Protein AF-A0A535I309-F1 (afdb_monomer)

pLDDT: mean 91.08, std 7.46, range [51.69, 98.12]

Radius of gyration: 14.79 Å; Cα contacts (8 Å, |Δi|>4): 139; chains: 1; bounding box: 34×31×40 Å

Secondary structure (DSSP, 8-state):
---HHHHHHHHHHHHHHHHHHHHHHHHTT--EEETTEEE--SS--HHHHHHHHHHHHHHHHHHHH--HHHHHHHHHHHHHHHHHHHH-TT--THHHHTHHHHHHHHHHHHHHHHHHHHH--

Structure (mmCIF, N/CA/C/O backbone):
data_AF-A0A535I309-F1
#
_entry.id   AF-A0A535I309-F1
#
loop_
_atom_site.group_PDB
_atom_site.id
_atom_site.type_symbol
_atom_site.label_atom_id
_atom_site.label_alt_id
_atom_site.label_comp_id
_atom_site.label_asym_id
_atom_site.label_entity_id
_atom_site.label_seq_id
_atom_site.pdbx_PDB_ins_code
_atom_site.Cartn_x
_atom_site.Cartn_y
_atom_site.C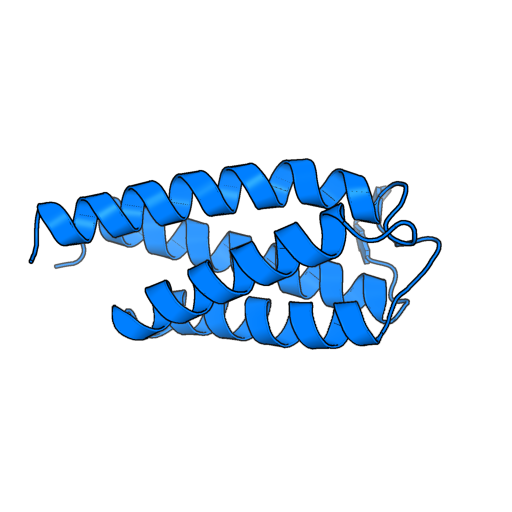artn_z
_atom_site.occupancy
_atom_site.B_iso_or_equiv
_atom_site.auth_seq_id
_atom_site.auth_comp_id
_atom_site.auth_asym_id
_atom_site.auth_atom_id
_atom_site.pdbx_PDB_model_num
ATOM 1 N N . MET A 1 1 ? -17.286 -8.977 20.106 1.00 51.69 1 MET A N 1
ATOM 2 C CA . MET A 1 1 ? -17.833 -9.400 18.794 1.00 51.69 1 MET A CA 1
ATOM 3 C C . MET A 1 1 ? -17.428 -8.389 17.725 1.00 51.69 1 MET A C 1
ATOM 5 O O . MET A 1 1 ? -17.726 -7.212 17.883 1.00 51.69 1 MET A O 1
ATOM 9 N N . SER A 1 2 ? -16.725 -8.831 16.676 1.00 61.19 2 SER A N 1
ATOM 10 C CA . SER A 1 2 ? -16.351 -7.996 15.519 1.00 61.19 2 SER A CA 1
ATOM 11 C C . SER A 1 2 ? -17.601 -7.650 14.700 1.00 61.19 2 SER A C 1
ATOM 13 O O . SER A 1 2 ? -18.397 -8.539 14.379 1.00 61.19 2 SER A O 1
ATOM 15 N N . THR A 1 3 ? -17.818 -6.368 14.397 1.00 77.31 3 THR A N 1
ATOM 16 C CA . THR A 1 3 ? -18.961 -5.951 13.568 1.00 77.31 3 THR A CA 1
ATOM 17 C C . THR A 1 3 ? -18.731 -6.284 12.099 1.00 77.31 3 THR A C 1
ATOM 19 O O . THR A 1 3 ? -17.603 -6.521 11.674 1.00 77.31 3 THR A O 1
ATOM 22 N N . SER A 1 4 ? -19.796 -6.251 11.292 1.00 81.19 4 SER A N 1
ATOM 23 C CA . SER A 1 4 ? -19.672 -6.344 9.830 1.00 81.19 4 SER A CA 1
ATOM 24 C C . SER A 1 4 ? -18.660 -5.320 9.289 1.00 81.19 4 SER A C 1
ATOM 26 O O . SER A 1 4 ? -17.771 -5.677 8.523 1.00 81.19 4 SER A O 1
ATOM 28 N N . SER A 1 5 ? -18.703 -4.077 9.787 1.00 81.56 5 SER A N 1
ATOM 29 C CA . SER A 1 5 ? -17.762 -3.014 9.406 1.00 81.56 5 SER A CA 1
ATOM 30 C C . SER A 1 5 ? -16.310 -3.315 9.787 1.00 81.56 5 SER A C 1
ATOM 32 O O . SER A 1 5 ? -15.411 -2.964 9.028 1.00 81.56 5 SER A O 1
ATOM 34 N N . ASP A 1 6 ? -16.066 -3.944 10.943 1.00 86.00 6 ASP A N 1
ATOM 35 C CA . ASP A 1 6 ? -14.709 -4.307 11.374 1.00 86.00 6 ASP A CA 1
ATOM 36 C C . ASP A 1 6 ? -14.135 -5.413 10.465 1.00 86.00 6 ASP A C 1
ATOM 38 O O . ASP A 1 6 ? -12.972 -5.349 10.071 1.00 86.00 6 ASP A O 1
ATOM 42 N N . ARG A 1 7 ? -14.963 -6.391 10.061 1.00 90.19 7 ARG A N 1
ATOM 43 C CA . ARG A 1 7 ? -14.566 -7.436 9.100 1.00 90.19 7 ARG A CA 1
ATOM 44 C C . ARG A 1 7 ? -14.265 -6.870 7.716 1.00 90.19 7 ARG A C 1
ATOM 46 O O . ARG A 1 7 ? -13.268 -7.264 7.117 1.00 90.19 7 ARG A O 1
ATOM 53 N N . TRP A 1 8 ? -15.094 -5.946 7.229 1.00 91.56 8 TRP A N 1
ATOM 54 C CA . TRP A 1 8 ? -14.875 -5.288 5.940 1.00 91.56 8 TRP A CA 1
ATOM 55 C C . TRP A 1 8 ? -13.607 -4.440 5.934 1.00 91.56 8 TRP A C 1
ATOM 57 O O . TRP A 1 8 ? -12.828 -4.552 4.994 1.00 91.56 8 TRP A O 1
ATOM 67 N N . LEU A 1 9 ? -13.356 -3.660 6.993 1.00 92.88 9 LEU A N 1
ATOM 68 C CA . LEU A 1 9 ? -12.110 -2.901 7.122 1.00 92.88 9 LEU A CA 1
ATOM 69 C C . LEU A 1 9 ? -10.909 -3.848 7.106 1.00 92.88 9 LEU A C 1
ATOM 71 O O . LEU A 1 9 ? -9.966 -3.626 6.360 1.00 92.88 9 LEU A O 1
ATOM 75 N N . ARG A 1 10 ? -10.972 -4.942 7.869 1.00 93.88 10 ARG A N 1
ATOM 76 C CA . ARG A 1 10 ? -9.900 -5.938 7.923 1.00 93.88 10 ARG A CA 1
ATOM 77 C C . ARG A 1 10 ? -9.615 -6.564 6.558 1.00 93.88 10 ARG A C 1
ATOM 79 O O . ARG A 1 10 ? -8.456 -6.658 6.168 1.00 93.88 10 ARG A O 1
ATOM 86 N N . ALA A 1 11 ? -10.659 -6.978 5.840 1.00 94.81 11 ALA A N 1
ATOM 87 C CA . ALA A 1 11 ? -10.530 -7.543 4.501 1.00 94.81 11 ALA A CA 1
ATOM 88 C C . ALA A 1 11 ? -9.945 -6.519 3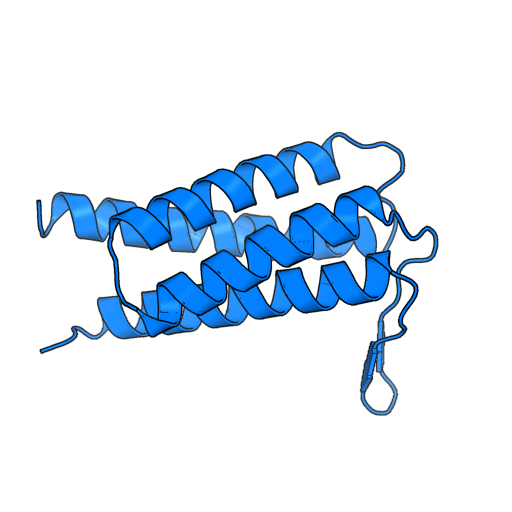.518 1.00 94.81 11 ALA A C 1
ATOM 90 O O . ALA A 1 11 ? -8.966 -6.820 2.844 1.00 94.81 11 ALA A O 1
ATOM 91 N N . LEU A 1 12 ? -10.477 -5.292 3.509 1.00 95.69 12 LEU A N 1
ATOM 92 C CA . LEU A 1 12 ? -9.980 -4.196 2.679 1.00 95.69 12 LEU A CA 1
ATOM 93 C C . LEU A 1 12 ? -8.499 -3.915 2.952 1.00 95.69 12 LEU A C 1
ATOM 95 O O . LEU A 1 12 ? -7.710 -3.841 2.018 1.00 95.69 12 LEU A O 1
ATOM 99 N N . THR A 1 13 ? -8.107 -3.783 4.221 1.00 96.31 13 THR A N 1
ATOM 100 C CA . THR A 1 13 ? -6.719 -3.518 4.618 1.00 96.31 13 THR A CA 1
ATOM 101 C C . THR A 1 13 ? -5.793 -4.677 4.246 1.00 96.31 13 THR A C 1
ATOM 103 O O . THR A 1 13 ? -4.685 -4.428 3.778 1.00 96.31 13 THR A O 1
ATOM 106 N N . ALA A 1 14 ? -6.238 -5.930 4.382 1.00 96.56 14 ALA A N 1
ATOM 107 C CA . ALA A 1 14 ? -5.462 -7.090 3.949 1.00 96.56 14 ALA A CA 1
ATOM 108 C C . ALA A 1 14 ? -5.255 -7.098 2.427 1.00 96.56 14 ALA A C 1
ATOM 110 O O . ALA A 1 14 ? -4.119 -7.200 1.969 1.00 96.56 14 ALA A O 1
ATOM 111 N N . THR A 1 15 ? -6.326 -6.927 1.643 1.00 96.19 15 THR A N 1
ATOM 112 C CA . THR A 1 15 ? -6.248 -6.825 0.178 1.00 96.19 15 THR A CA 1
ATOM 113 C C . THR A 1 15 ? -5.335 -5.679 -0.239 1.00 96.19 15 THR A C 1
ATOM 115 O O . THR A 1 15 ? -4.462 -5.858 -1.080 1.00 96.19 15 THR A O 1
ATOM 118 N N . TYR A 1 16 ? -5.481 -4.520 0.395 1.00 96.50 16 TYR A N 1
ATOM 119 C CA . TYR A 1 16 ? -4.662 -3.346 0.125 1.00 96.50 16 TYR A CA 1
ATOM 120 C C . TYR A 1 16 ? -3.176 -3.591 0.423 1.00 96.50 16 TYR A C 1
ATOM 122 O O . TYR A 1 16 ? -2.318 -3.236 -0.383 1.00 96.50 16 TYR A O 1
ATOM 130 N N . GLY A 1 17 ? -2.870 -4.280 1.526 1.00 97.44 17 GLY A N 1
ATOM 131 C CA . GLY A 1 17 ? -1.513 -4.716 1.844 1.00 97.44 17 GLY A CA 1
ATOM 132 C C . GLY A 1 17 ? -0.934 -5.664 0.794 1.00 97.44 17 GLY A C 1
ATOM 133 O O . GLY A 1 17 ? 0.203 -5.480 0.372 1.00 97.44 17 GLY A O 1
ATOM 134 N N . VAL A 1 18 ? -1.725 -6.624 0.308 1.00 96.88 18 VAL A N 1
ATOM 135 C CA . VAL A 1 18 ? -1.303 -7.543 -0.764 1.00 96.88 18 VAL A CA 1
ATOM 136 C C . VAL A 1 18 ? -0.993 -6.794 -2.061 1.00 96.88 18 VAL A C 1
ATOM 138 O O . VAL A 1 18 ? 0.000 -7.118 -2.705 1.00 96.88 18 VAL A O 1
ATOM 141 N N . VAL A 1 19 ? -1.771 -5.769 -2.427 1.00 96.19 19 VAL A N 1
ATOM 142 C CA . VAL A 1 19 ? -1.477 -4.942 -3.615 1.00 96.19 19 VAL A CA 1
ATOM 143 C C . VAL A 1 19 ? -0.128 -4.229 -3.467 1.00 96.19 19 VAL A C 1
ATOM 145 O O . VAL A 1 19 ? 0.673 -4.255 -4.398 1.00 96.19 19 VAL A O 1
ATOM 148 N N . PHE A 1 20 ? 0.172 -3.663 -2.293 1.00 97.56 20 PHE A N 1
ATOM 149 C CA . PHE A 1 20 ? 1.486 -3.064 -2.017 1.00 97.56 20 PHE A CA 1
ATOM 150 C C . PHE A 1 20 ? 2.630 -4.079 -2.093 1.00 97.56 20 PHE A C 1
ATOM 152 O O . PHE A 1 20 ? 3.675 -3.783 -2.666 1.00 97.56 20 PHE A O 1
ATOM 159 N N . LEU A 1 21 ? 2.440 -5.289 -1.563 1.00 97.81 21 LEU A N 1
ATOM 160 C CA . LEU A 1 21 ? 3.447 -6.349 -1.656 1.00 97.81 21 LEU A CA 1
ATOM 161 C C . LEU A 1 21 ? 3.661 -6.801 -3.106 1.00 97.81 21 LEU A C 1
ATOM 163 O O . LEU A 1 21 ? 4.799 -6.963 -3.533 1.00 97.81 21 LEU A O 1
ATOM 167 N N . ALA A 1 22 ? 2.591 -6.950 -3.886 1.00 96.06 22 ALA A N 1
ATOM 168 C CA . ALA A 1 22 ? 2.682 -7.279 -5.306 1.00 96.06 22 ALA A CA 1
ATOM 169 C C . ALA A 1 22 ? 3.394 -6.174 -6.108 1.00 96.06 22 ALA A C 1
ATOM 171 O O . ALA A 1 22 ? 4.208 -6.473 -6.980 1.00 96.06 22 ALA A O 1
ATOM 172 N N . SER A 1 23 ? 3.124 -4.903 -5.798 1.00 95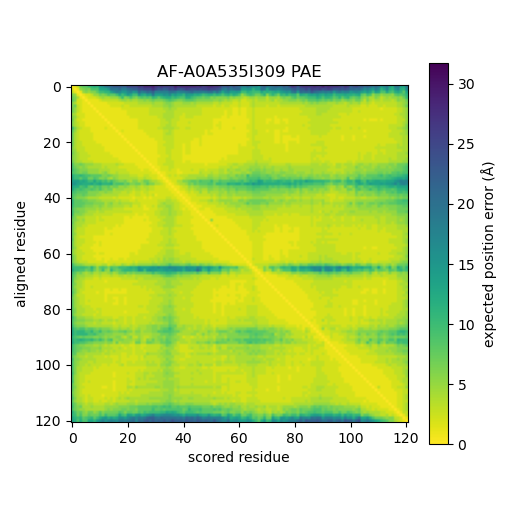.31 23 SER A N 1
ATOM 173 C CA . SER A 1 23 ? 3.844 -3.753 -6.362 1.00 95.31 23 SER A CA 1
ATOM 174 C C . SER A 1 23 ? 5.330 -3.787 -5.997 1.00 95.31 23 SER A C 1
ATOM 176 O O . SER A 1 23 ? 6.193 -3.641 -6.860 1.00 95.31 23 SER A O 1
ATOM 178 N N . SER A 1 24 ? 5.635 -4.095 -4.734 1.00 97.38 24 SER A N 1
ATOM 179 C CA . SER A 1 24 ? 7.003 -4.192 -4.231 1.00 97.38 24 SER A CA 1
ATOM 180 C C . SER A 1 24 ? 7.819 -5.246 -4.979 1.00 97.38 24 SER A C 1
ATOM 182 O O . SER A 1 24 ? 8.932 -4.962 -5.420 1.00 97.38 24 SER A O 1
ATOM 184 N N . LEU A 1 25 ? 7.247 -6.436 -5.201 1.00 97.25 25 LEU A N 1
ATOM 185 C CA . LEU A 1 25 ? 7.892 -7.488 -5.989 1.00 97.25 25 LEU A CA 1
ATOM 186 C C . LEU A 1 25 ? 8.201 -7.014 -7.418 1.00 97.25 25 LEU A C 1
ATOM 188 O O . LEU A 1 25 ? 9.308 -7.235 -7.907 1.00 97.25 25 LEU A O 1
ATOM 192 N N . GLN A 1 26 ? 7.271 -6.303 -8.060 1.00 95.88 26 GLN A N 1
ATOM 193 C CA . GLN A 1 26 ? 7.489 -5.734 -9.395 1.00 95.88 26 GLN A CA 1
ATOM 194 C C . GLN A 1 26 ? 8.576 -4.650 -9.398 1.00 95.88 26 GLN A C 1
ATOM 196 O O . GLN A 1 26 ? 9.402 -4.610 -10.308 1.00 95.88 26 GLN A O 1
ATOM 201 N N . ASN A 1 27 ? 8.657 -3.826 -8.349 1.00 95.62 27 ASN A N 1
ATOM 202 C CA . ASN A 1 27 ? 9.739 -2.855 -8.151 1.00 95.62 27 ASN A CA 1
ATOM 203 C C . ASN A 1 27 ? 11.109 -3.498 -7.862 1.00 95.62 27 ASN A C 1
ATOM 205 O O . ASN A 1 27 ? 12.139 -2.854 -8.068 1.00 95.62 27 ASN A O 1
ATOM 209 N N . PHE A 1 28 ? 11.138 -4.763 -7.436 1.00 96.19 28 PHE A N 1
ATOM 210 C CA . PHE A 1 28 ? 12.349 -5.590 -7.379 1.00 96.19 28 PHE A CA 1
ATOM 211 C C . PHE A 1 28 ? 12.629 -6.355 -8.684 1.00 96.19 28 PHE A C 1
ATOM 213 O O . PHE A 1 28 ? 13.576 -7.136 -8.744 1.00 96.19 28 PHE A O 1
ATOM 220 N N . GLY A 1 29 ? 11.844 -6.116 -9.738 1.00 93.25 29 GLY A N 1
ATOM 221 C CA . GLY A 1 29 ? 12.034 -6.708 -11.062 1.00 93.25 29 GLY A CA 1
ATOM 222 C C . GLY A 1 29 ? 11.358 -8.066 -11.256 1.00 93.25 29 GLY A C 1
ATOM 223 O O . GLY A 1 29 ? 11.575 -8.702 -12.287 1.00 93.25 29 GLY A O 1
ATOM 224 N N . LEU A 1 30 ? 10.538 -8.529 -10.305 1.00 94.75 30 LEU A N 1
ATOM 225 C CA . LEU A 1 30 ? 9.768 -9.755 -10.496 1.00 94.75 30 LEU A CA 1
ATOM 226 C C . LEU A 1 30 ? 8.590 -9.504 -11.440 1.00 94.75 30 LEU A C 1
ATOM 228 O O . LEU A 1 30 ? 7.921 -8.473 -11.385 1.00 94.75 30 LEU A O 1
ATOM 232 N N . ARG A 1 31 ? 8.300 -10.504 -12.268 1.00 93.25 31 ARG A N 1
ATOM 233 C CA . ARG A 1 31 ? 7.095 -10.553 -13.095 1.00 93.25 31 ARG A CA 1
ATOM 234 C C . ARG A 1 31 ? 6.044 -11.405 -12.405 1.00 93.25 31 ARG A C 1
ATOM 236 O O . ARG A 1 31 ? 6.346 -12.508 -11.950 1.00 93.25 31 ARG A O 1
ATOM 243 N N . LEU A 1 32 ? 4.826 -10.886 -12.308 1.00 90.94 32 LEU A N 1
ATOM 244 C CA . LEU A 1 32 ? 3.694 -11.594 -11.723 1.00 90.94 32 LEU A CA 1
ATOM 245 C C . LEU A 1 32 ? 2.787 -12.078 -12.851 1.00 90.94 32 LEU A C 1
ATOM 247 O O . LEU A 1 32 ? 1.973 -11.317 -13.372 1.00 90.94 32 LEU A O 1
ATOM 251 N N . SER A 1 33 ? 2.938 -13.347 -13.220 1.00 91.31 33 SER A N 1
ATOM 252 C CA . SER A 1 33 ? 2.179 -13.951 -14.313 1.00 91.31 33 SER A CA 1
ATOM 253 C C . SER A 1 33 ? 1.084 -14.876 -13.773 1.00 91.31 33 SER A C 1
ATOM 255 O O . SER A 1 33 ? 1.345 -15.781 -12.979 1.00 91.31 33 SER A O 1
ATOM 257 N N . PHE A 1 34 ? -0.151 -14.667 -14.223 1.00 88.31 34 PHE A N 1
ATOM 258 C CA . PHE A 1 34 ? -1.328 -15.455 -13.861 1.00 88.31 34 PHE A CA 1
ATOM 259 C C . PHE A 1 34 ? -2.017 -15.960 -15.133 1.00 88.31 34 PHE A C 1
ATOM 261 O O . PHE A 1 34 ? -2.857 -15.280 -15.726 1.00 88.31 34 PHE A O 1
ATOM 268 N N . GLY A 1 35 ? -1.648 -17.166 -15.572 1.00 87.94 35 GLY A N 1
ATOM 269 C CA . GLY A 1 35 ? -2.112 -17.710 -16.849 1.00 87.94 35 GLY A CA 1
ATOM 270 C C . GLY A 1 35 ? -1.636 -16.840 -18.013 1.00 87.94 35 GLY A C 1
ATOM 271 O O . GLY A 1 35 ? -0.438 -16.747 -18.254 1.00 87.94 35 GLY A O 1
ATOM 272 N N . ALA A 1 36 ? -2.573 -16.201 -18.716 1.00 87.44 36 ALA A N 1
ATOM 273 C CA . ALA A 1 36 ? -2.274 -15.289 -19.824 1.00 87.44 36 ALA A CA 1
ATOM 274 C C . ALA A 1 36 ? -2.029 -13.830 -19.389 1.00 87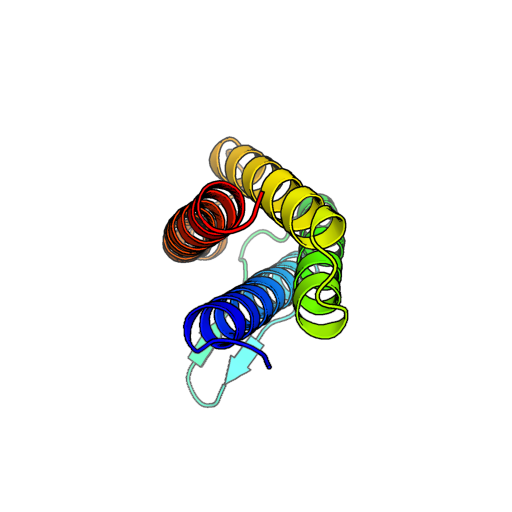.44 36 ALA A C 1
ATOM 276 O O . ALA A 1 36 ? -1.655 -13.006 -20.219 1.00 87.44 36 ALA A O 1
ATOM 277 N N . LEU A 1 37 ? -2.272 -13.489 -18.119 1.00 86.81 37 LEU A N 1
ATOM 278 C CA . LEU A 1 37 ? -2.037 -12.144 -17.597 1.00 86.81 37 LEU A CA 1
ATOM 279 C C . LEU A 1 37 ? -0.587 -12.018 -17.137 1.00 86.81 37 LEU A C 1
ATOM 281 O O . LEU A 1 37 ? -0.132 -12.851 -16.356 1.00 86.81 37 LEU A O 1
ATOM 285 N N . ASP A 1 38 ? 0.109 -10.970 -17.572 1.00 88.44 38 ASP A N 1
ATOM 286 C CA . ASP A 1 38 ? 1.487 -10.688 -17.163 1.00 88.44 38 ASP A CA 1
ATOM 287 C C . ASP A 1 38 ? 1.593 -9.257 -16.631 1.00 88.44 38 ASP A C 1
ATOM 289 O O . ASP A 1 38 ? 1.331 -8.294 -17.353 1.00 88.44 38 ASP A O 1
ATOM 293 N N . PHE A 1 39 ? 1.943 -9.119 -15.351 1.00 88.44 39 PHE A N 1
ATOM 294 C CA . PHE A 1 39 ? 2.066 -7.831 -14.673 1.00 88.44 39 PHE A CA 1
ATOM 295 C C . PHE A 1 39 ? 3.520 -7.584 -14.285 1.00 88.44 39 PHE A C 1
ATOM 297 O O . PHE A 1 39 ? 4.122 -8.358 -13.533 1.00 88.44 39 PHE A O 1
ATOM 304 N N . TYR A 1 40 ? 4.089 -6.496 -14.799 1.00 91.56 40 TYR A N 1
ATOM 305 C CA . TYR A 1 40 ? 5.445 -6.081 -14.473 1.00 91.56 40 TYR A CA 1
ATOM 306 C C . TYR A 1 40 ? 5.629 -4.576 -14.649 1.00 91.56 40 TYR A C 1
ATOM 308 O O . TYR A 1 40 ? 4.931 -3.922 -15.428 1.00 91.56 40 TYR A O 1
ATOM 316 N N . PHE A 1 41 ? 6.623 -4.027 -13.953 1.00 92.44 41 PHE A N 1
ATOM 317 C CA . PHE A 1 41 ? 7.055 -2.649 -14.154 1.00 92.44 41 PHE A CA 1
ATOM 318 C C . PHE A 1 41 ? 8.219 -2.619 -15.137 1.00 92.44 41 PHE A C 1
ATOM 320 O O . PHE A 1 41 ? 9.213 -3.318 -14.958 1.00 92.44 41 PHE A O 1
ATOM 327 N N . ALA A 1 42 ? 8.080 -1.817 -16.193 1.00 88.69 42 ALA A N 1
ATOM 328 C CA . ALA A 1 42 ? 9.131 -1.641 -17.194 1.00 88.69 42 ALA A CA 1
ATOM 329 C C . ALA A 1 42 ? 10.385 -0.978 -16.601 1.00 88.69 42 ALA A C 1
ATOM 331 O O . ALA A 1 42 ? 11.493 -1.287 -17.021 1.00 88.69 42 ALA A O 1
ATOM 332 N N . GLU A 1 43 ? 10.198 -0.117 -15.597 1.00 89.50 43 GLU A N 1
ATOM 333 C CA . GLU A 1 43 ? 11.258 0.616 -14.903 1.00 89.50 43 GLU A CA 1
ATOM 334 C C . GLU A 1 43 ? 11.193 0.333 -13.391 1.00 89.50 43 GLU A C 1
ATOM 336 O O . GLU A 1 43 ? 10.577 1.100 -12.646 1.00 89.50 43 GLU A O 1
ATOM 341 N N . PRO A 1 44 ? 11.777 -0.780 -12.907 1.00 90.31 44 PRO A N 1
ATOM 342 C CA . PRO A 1 44 ? 11.772 -1.115 -11.486 1.00 90.31 44 PRO A CA 1
ATOM 343 C C . PRO A 1 44 ? 12.559 -0.100 -10.645 1.00 90.31 44 PRO A C 1
ATOM 345 O O . PRO A 1 44 ? 13.671 0.309 -10.995 1.00 90.31 44 PRO A O 1
ATOM 348 N N . ILE A 1 45 ? 12.009 0.289 -9.491 1.00 93.06 45 ILE A N 1
ATOM 349 C CA . ILE A 1 45 ? 12.648 1.224 -8.558 1.00 93.06 45 ILE A CA 1
ATOM 350 C C . ILE A 1 45 ? 12.782 0.544 -7.195 1.00 93.06 45 ILE A C 1
ATOM 352 O O . ILE A 1 45 ? 11.859 0.567 -6.383 1.00 93.06 45 ILE A O 1
ATOM 356 N N . TRP A 1 46 ? 13.953 -0.028 -6.901 1.00 92.44 46 TRP A N 1
ATOM 357 C CA . TRP A 1 46 ? 14.150 -0.820 -5.679 1.00 92.44 46 TRP A CA 1
ATOM 358 C C . TRP A 1 46 ? 13.870 -0.032 -4.387 1.00 92.44 46 TRP A C 1
ATOM 360 O O . TRP A 1 46 ? 13.370 -0.605 -3.420 1.00 92.44 46 TRP A O 1
ATOM 370 N N . GLN A 1 47 ? 14.135 1.283 -4.361 1.00 93.62 47 GLN A N 1
ATOM 371 C CA . GLN A 1 47 ? 13.816 2.134 -3.208 1.00 93.62 47 GLN A CA 1
ATOM 372 C C . GLN A 1 47 ? 12.304 2.227 -2.973 1.00 93.62 47 GLN A C 1
ATOM 374 O O . GLN A 1 47 ? 11.856 2.170 -1.827 1.00 93.62 47 GLN A O 1
ATOM 379 N N . ALA A 1 48 ? 11.520 2.339 -4.052 1.00 92.12 48 ALA A N 1
ATOM 380 C CA . ALA A 1 48 ? 10.064 2.292 -3.975 1.00 92.12 48 ALA A CA 1
ATOM 381 C C . ALA A 1 48 ? 9.614 0.898 -3.527 1.00 92.12 48 ALA A C 1
ATOM 383 O O . ALA A 1 48 ? 8.820 0.791 -2.600 1.00 92.12 48 ALA A O 1
ATOM 384 N N . GLY A 1 49 ? 10.219 -0.161 -4.077 1.00 94.88 49 GLY A N 1
ATOM 385 C CA . GLY A 1 49 ? 9.948 -1.542 -3.678 1.00 94.88 49 GLY A CA 1
ATOM 386 C C . GLY A 1 49 ? 10.149 -1.792 -2.183 1.00 94.88 49 GLY A C 1
ATOM 387 O O . GLY A 1 49 ? 9.289 -2.394 -1.543 1.00 94.88 49 GLY A O 1
ATOM 388 N N . ALA A 1 50 ? 11.225 -1.274 -1.587 1.00 96.69 50 ALA A N 1
ATOM 389 C CA . ALA A 1 50 ? 11.464 -1.388 -0.148 1.00 96.69 50 ALA A CA 1
ATOM 390 C C . ALA A 1 50 ? 10.406 -0.639 0.682 1.00 96.69 50 ALA A C 1
ATOM 392 O O . ALA A 1 50 ? 9.887 -1.184 1.659 1.00 96.69 50 ALA A O 1
ATOM 393 N N . GLY A 1 51 ? 10.046 0.586 0.285 1.00 96.44 51 GLY A N 1
ATOM 394 C CA . GLY A 1 51 ? 8.991 1.352 0.953 1.00 96.44 51 GLY A CA 1
ATOM 395 C C . GLY A 1 51 ? 7.625 0.667 0.861 1.00 96.44 51 GLY A C 1
ATOM 396 O O . GLY A 1 51 ? 6.928 0.515 1.865 1.00 96.44 51 GLY A O 1
ATOM 397 N N . GLU A 1 52 ? 7.273 0.183 -0.327 1.00 97.44 52 GLU A N 1
ATOM 398 C CA . GLU A 1 52 ? 6.039 -0.555 -0.590 1.00 97.44 52 GLU A CA 1
ATOM 399 C C . GLU A 1 52 ? 5.975 -1.869 0.196 1.00 97.44 52 GLU A C 1
ATOM 401 O O . GLU A 1 52 ? 4.918 -2.197 0.733 1.00 97.44 52 GLU A O 1
ATOM 406 N N . ALA A 1 53 ? 7.099 -2.581 0.353 1.00 98.00 53 ALA A N 1
ATOM 407 C CA . ALA A 1 53 ? 7.175 -3.778 1.192 1.00 98.00 53 ALA A CA 1
ATOM 408 C C . ALA A 1 53 ? 6.820 -3.460 2.648 1.00 98.00 53 ALA A C 1
ATOM 410 O O . ALA A 1 53 ? 5.986 -4.139 3.249 1.00 98.00 53 ALA A O 1
ATOM 411 N N . VAL A 1 54 ? 7.424 -2.408 3.212 1.00 98.12 54 VAL A N 1
ATOM 412 C CA . VAL A 1 54 ? 7.162 -1.980 4.594 1.00 98.12 54 VAL A CA 1
ATOM 413 C C . VAL A 1 54 ? 5.690 -1.614 4.772 1.00 98.12 54 VAL A C 1
ATOM 415 O O . VAL A 1 54 ? 5.051 -2.086 5.713 1.00 98.12 54 VAL A O 1
ATOM 418 N N . ILE A 1 55 ? 5.127 -0.826 3.852 1.00 98.06 55 ILE A N 1
ATOM 419 C CA . ILE A 1 55 ? 3.708 -0.445 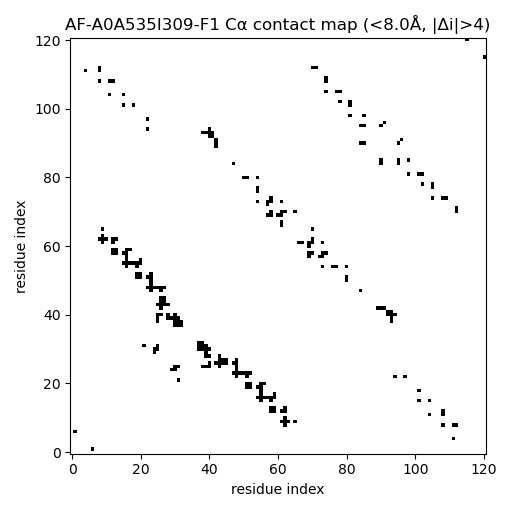3.877 1.00 98.06 55 ILE A CA 1
ATOM 420 C C . ILE A 1 55 ? 2.814 -1.690 3.793 1.00 98.06 55 ILE A C 1
ATOM 422 O O . ILE A 1 55 ? 1.912 -1.857 4.616 1.00 98.06 55 ILE A O 1
ATOM 426 N N . GLY A 1 56 ? 3.086 -2.586 2.843 1.00 97.94 56 GLY A N 1
ATOM 427 C CA . GLY A 1 56 ? 2.326 -3.816 2.634 1.00 97.94 56 GLY A CA 1
ATOM 428 C C . GLY A 1 56 ? 2.327 -4.725 3.862 1.00 97.94 56 GLY A C 1
ATOM 429 O O . GLY A 1 56 ? 1.265 -5.156 4.313 1.00 97.94 56 GLY A O 1
ATOM 430 N N . VAL A 1 57 ? 3.497 -4.948 4.470 1.00 98.12 57 VAL A N 1
ATOM 431 C CA . VAL A 1 57 ? 3.632 -5.729 5.711 1.00 98.12 57 VAL A CA 1
ATOM 432 C C . VAL A 1 57 ? 2.855 -5.083 6.855 1.00 98.12 57 VAL A C 1
ATOM 434 O O . VAL A 1 57 ? 2.142 -5.783 7.574 1.00 98.12 57 VAL A O 1
ATOM 437 N N . LEU A 1 58 ? 2.948 -3.762 7.026 1.00 97.69 58 LEU A N 1
ATOM 438 C CA . LEU A 1 58 ? 2.223 -3.059 8.086 1.00 97.69 58 LEU A CA 1
ATOM 439 C C . LEU A 1 58 ? 0.705 -3.141 7.901 1.00 97.69 58 LEU A C 1
ATOM 441 O O . LEU A 1 58 ? -0.005 -3.334 8.886 1.00 97.69 58 LEU A O 1
ATOM 445 N N . LEU A 1 59 ? 0.203 -3.046 6.667 1.00 97.62 59 LEU A N 1
ATOM 446 C CA . LEU A 1 59 ? -1.221 -3.208 6.358 1.00 97.62 59 LEU A CA 1
ATOM 447 C C . LEU A 1 59 ? -1.702 -4.632 6.672 1.00 97.62 59 LEU A C 1
ATOM 449 O O . LEU A 1 59 ? -2.702 -4.805 7.372 1.00 97.62 59 LEU A O 1
ATOM 453 N N . VAL A 1 60 ? -0.964 -5.660 6.243 1.00 97.56 60 VAL A N 1
ATOM 454 C CA . VAL A 1 60 ? -1.295 -7.059 6.568 1.00 97.56 60 VAL A CA 1
ATOM 455 C C . VAL A 1 60 ? -1.240 -7.292 8.082 1.00 97.56 60 VAL A C 1
ATOM 457 O O . VAL A 1 60 ? -2.160 -7.874 8.657 1.00 97.56 60 VAL A O 1
ATOM 460 N N . ALA A 1 61 ? -0.217 -6.780 8.765 1.00 96.56 61 ALA A N 1
ATOM 461 C CA . ALA A 1 61 ? -0.103 -6.881 10.215 1.00 96.56 61 ALA A CA 1
ATOM 462 C C . ALA A 1 61 ? -1.246 -6.151 10.943 1.00 96.56 61 ALA A C 1
ATOM 464 O O . ALA A 1 61 ? -1.770 -6.675 11.928 1.00 96.56 61 ALA A O 1
ATOM 465 N N . ALA A 1 62 ? -1.669 -4.977 10.457 1.00 95.06 62 ALA A N 1
ATOM 466 C CA . ALA A 1 62 ? -2.825 -4.243 10.978 1.00 95.06 62 ALA A CA 1
ATOM 467 C C . ALA A 1 62 ? -4.114 -5.059 10.839 1.00 95.06 62 ALA A C 1
ATOM 469 O O . ALA A 1 62 ? -4.893 -5.151 11.793 1.00 95.06 62 ALA A O 1
ATOM 470 N N . ALA A 1 63 ? -4.301 -5.703 9.684 1.00 94.56 63 ALA A N 1
ATOM 471 C CA . ALA A 1 63 ? -5.433 -6.582 9.442 1.00 94.56 63 ALA A CA 1
ATOM 472 C C . ALA A 1 63 ? -5.444 -7.774 10.418 1.00 94.56 63 ALA A C 1
ATOM 474 O O . ALA A 1 63 ? -6.484 -8.089 10.987 1.00 94.56 63 ALA A O 1
ATOM 475 N N . LEU A 1 64 ? -4.295 -8.400 10.681 1.00 93.56 64 LEU A N 1
ATOM 476 C CA . LEU A 1 64 ? -4.216 -9.579 11.552 1.00 93.56 64 LEU A CA 1
ATOM 477 C C . LEU A 1 64 ? -4.307 -9.258 13.052 1.00 93.56 64 LEU A C 1
ATOM 479 O O . LEU A 1 64 ? -4.913 -10.018 13.803 1.00 93.56 64 LEU A O 1
ATOM 483 N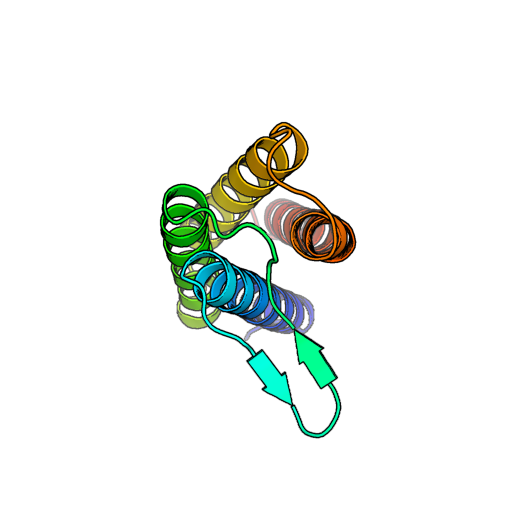 N . ARG A 1 65 ? -3.693 -8.159 13.508 1.00 88.06 65 ARG A N 1
ATOM 484 C CA . ARG A 1 65 ? -3.564 -7.833 14.944 1.00 88.06 65 ARG A CA 1
ATOM 485 C C . ARG A 1 65 ? -4.670 -6.928 15.487 1.00 88.06 65 ARG A C 1
ATOM 487 O O . ARG A 1 65 ? -4.698 -6.657 16.681 1.00 88.06 65 ARG A O 1
ATOM 494 N N . GLU A 1 66 ? -5.540 -6.415 14.620 1.00 73.44 66 GLU A N 1
ATOM 495 C CA . GLU A 1 66 ? -6.670 -5.523 14.931 1.00 73.44 66 GLU A CA 1
ATOM 496 C C . GLU A 1 66 ? -6.334 -4.245 15.750 1.00 73.44 66 GLU A C 1
ATOM 498 O O . GLU A 1 66 ? -7.229 -3.538 16.223 1.00 73.44 66 GLU A O 1
ATOM 503 N N . GLY A 1 67 ? -5.051 -3.885 15.875 1.00 79.50 67 GLY A N 1
ATOM 504 C CA . GLY A 1 67 ? -4.586 -2.748 16.672 1.00 79.50 67 GLY A CA 1
ATOM 505 C C . GLY A 1 67 ? -4.879 -1.394 16.018 1.00 79.50 67 GLY A C 1
ATOM 506 O O . GLY A 1 67 ? -4.358 -1.090 14.946 1.00 79.50 67 GLY A O 1
ATOM 507 N N . ARG A 1 68 ? -5.666 -0.534 16.685 1.00 83.81 68 ARG A N 1
ATOM 508 C CA . ARG A 1 68 ? -6.105 0.779 16.155 1.00 83.81 68 ARG A CA 1
ATOM 509 C C . ARG A 1 68 ? -4.943 1.687 15.738 1.00 83.81 68 ARG A C 1
ATOM 511 O O . ARG A 1 68 ? -5.029 2.318 14.690 1.00 83.81 68 ARG A O 1
ATOM 518 N N . ALA A 1 69 ? -3.866 1.735 16.523 1.00 90.44 69 ALA A N 1
ATOM 519 C CA . ALA A 1 69 ? -2.676 2.521 16.188 1.00 90.44 69 ALA A CA 1
ATOM 520 C C . ALA A 1 69 ? -1.978 2.000 14.921 1.00 90.44 69 ALA A C 1
ATOM 522 O O . ALA A 1 69 ? -1.563 2.791 14.079 1.00 90.44 69 ALA A O 1
ATOM 523 N N . LEU A 1 70 ? -1.916 0.675 14.752 1.00 92.94 70 LEU A N 1
ATOM 524 C CA . LEU A 1 70 ? -1.256 0.041 13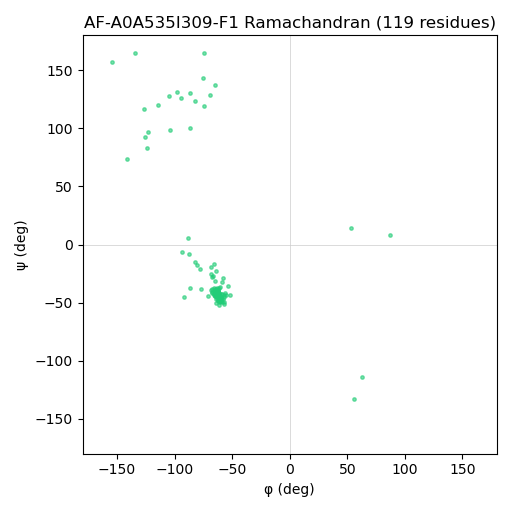.614 1.00 92.94 70 LEU A CA 1
ATOM 525 C C . LEU A 1 70 ? -2.000 0.316 12.301 1.00 92.94 70 LEU A C 1
ATOM 527 O O . LEU A 1 70 ? -1.354 0.616 11.303 1.00 92.94 70 LEU A O 1
ATOM 531 N N . TYR A 1 71 ? -3.340 0.320 12.319 1.00 93.94 71 TYR A N 1
ATOM 532 C CA . TYR A 1 71 ? -4.138 0.778 11.175 1.00 93.94 71 TYR A CA 1
ATOM 533 C C . TYR A 1 71 ? -3.781 2.212 10.775 1.00 93.94 71 TYR A C 1
ATOM 535 O O . TYR A 1 71 ? -3.491 2.462 9.611 1.00 93.94 71 TYR A O 1
ATOM 543 N N . TRP A 1 72 ? -3.769 3.154 11.723 1.00 95.25 72 TRP A N 1
ATOM 544 C CA . TRP A 1 72 ? -3.453 4.551 11.411 1.00 95.25 72 TRP A CA 1
ATOM 545 C C . TRP A 1 72 ? -2.047 4.715 10.835 1.00 95.25 72 TRP A C 1
ATOM 547 O O . TRP A 1 72 ? -1.899 5.372 9.810 1.00 95.25 72 TRP A O 1
ATOM 557 N N . ILE A 1 73 ? -1.039 4.083 11.444 1.00 96.06 73 ILE A N 1
ATOM 558 C CA . ILE A 1 73 ? 0.345 4.125 10.949 1.00 96.06 73 ILE A CA 1
ATOM 559 C C . ILE A 1 73 ? 0.416 3.576 9.521 1.00 96.06 73 ILE A C 1
ATOM 561 O O . ILE A 1 73 ? 0.959 4.238 8.639 1.00 96.06 73 ILE A O 1
ATOM 565 N N . ALA A 1 74 ? -0.173 2.403 9.277 1.00 96.69 74 ALA A N 1
ATOM 566 C CA . ALA A 1 74 ? -0.143 1.761 7.969 1.00 96.69 74 ALA A CA 1
ATOM 567 C C . ALA A 1 74 ? -0.838 2.613 6.892 1.00 96.69 74 ALA A C 1
ATOM 569 O O . ALA A 1 74 ? -0.276 2.825 5.820 1.00 96.69 74 ALA A O 1
ATOM 570 N N . TYR A 1 75 ? -2.021 3.166 7.185 1.00 96.69 75 TYR A N 1
ATOM 571 C CA . TYR A 1 75 ? -2.739 4.020 6.237 1.00 96.69 75 TYR A CA 1
ATOM 572 C C . TYR A 1 75 ? -2.021 5.352 5.979 1.00 96.69 75 TYR A C 1
ATOM 574 O O . TYR A 1 75 ? -1.930 5.756 4.821 1.00 96.69 75 TYR A O 1
ATOM 582 N N . VAL A 1 76 ? -1.463 6.007 7.003 1.00 96.81 76 VAL A N 1
ATOM 583 C CA . VAL A 1 76 ? -0.682 7.246 6.824 1.00 96.81 76 VAL A CA 1
ATOM 584 C C . VAL A 1 76 ? 0.543 6.992 5.950 1.00 96.81 76 VAL A C 1
ATOM 586 O O . VAL A 1 76 ? 0.748 7.707 4.972 1.00 96.81 76 VAL A O 1
ATOM 589 N N . LEU A 1 77 ? 1.317 5.942 6.242 1.00 96.94 77 LEU A N 1
ATOM 590 C CA . LEU A 1 77 ? 2.463 5.573 5.412 1.00 96.94 77 LEU A CA 1
ATOM 591 C C . LEU A 1 77 ? 2.040 5.226 3.981 1.00 96.94 77 LEU A C 1
ATOM 593 O O . LEU A 1 77 ? 2.722 5.623 3.042 1.00 96.94 77 LEU A O 1
ATOM 597 N N . SER A 1 78 ? 0.893 4.562 3.799 1.00 97.12 78 SER A N 1
ATOM 598 C CA . SER A 1 78 ? 0.368 4.263 2.463 1.00 97.12 78 SER A CA 1
ATOM 599 C C . SER A 1 78 ? 0.048 5.527 1.659 1.00 97.12 78 SER A C 1
ATOM 601 O O . SER A 1 78 ? 0.397 5.602 0.486 1.00 97.12 78 SER A O 1
ATOM 603 N N . VAL A 1 79 ? -0.538 6.554 2.289 1.00 96.69 79 VAL A N 1
ATOM 604 C CA . VAL A 1 79 ? -0.822 7.840 1.631 1.00 96.69 79 VAL A CA 1
ATOM 605 C C . VAL A 1 79 ? 0.470 8.551 1.248 1.00 96.69 79 VAL A C 1
ATOM 607 O O . VAL A 1 79 ? 0.570 9.076 0.139 1.00 96.69 79 VAL A O 1
ATOM 610 N N . LEU A 1 80 ? 1.470 8.547 2.134 1.00 95.81 80 LEU A N 1
ATOM 611 C CA . LEU A 1 80 ? 2.780 9.130 1.840 1.00 95.81 80 LEU A CA 1
ATOM 612 C C . LEU A 1 80 ? 3.468 8.400 0.680 1.00 95.81 80 LEU A C 1
ATOM 614 O O . LEU A 1 80 ? 3.974 9.054 -0.227 1.00 95.81 80 LEU A O 1
ATOM 618 N N . GLY A 1 81 ? 3.422 7.065 0.671 1.00 93.94 81 GLY A N 1
ATOM 619 C CA . GLY A 1 81 ? 3.953 6.234 -0.410 1.00 93.94 81 GLY A CA 1
ATOM 620 C C . GLY A 1 81 ? 3.275 6.507 -1.752 1.00 93.94 81 GLY A C 1
ATOM 621 O O . GLY A 1 81 ? 3.960 6.774 -2.733 1.00 93.94 81 GLY A O 1
ATOM 622 N N . ILE A 1 82 ? 1.938 6.539 -1.785 1.00 93.94 82 ILE A N 1
ATOM 623 C CA . ILE A 1 82 ? 1.151 6.889 -2.982 1.00 93.94 82 ILE A CA 1
ATOM 624 C C . ILE A 1 82 ? 1.510 8.285 -3.487 1.00 93.94 82 ILE A C 1
ATOM 626 O O . ILE A 1 82 ? 1.718 8.482 -4.681 1.00 93.94 82 ILE A O 1
ATOM 630 N N . THR A 1 83 ? 1.574 9.266 -2.585 1.00 93.69 83 THR A N 1
ATOM 631 C CA . THR A 1 83 ? 1.874 10.657 -2.951 1.00 93.69 83 THR A CA 1
ATOM 632 C C . THR A 1 83 ? 3.287 10.774 -3.521 1.00 93.69 83 THR A C 1
ATOM 634 O O . THR A 1 83 ? 3.486 11.458 -4.522 1.00 93.69 83 THR A O 1
ATOM 637 N N . PHE A 1 84 ? 4.259 10.073 -2.928 1.00 90.00 84 PHE A N 1
ATOM 638 C CA . PHE A 1 84 ? 5.625 9.988 -3.440 1.00 90.00 84 PHE A CA 1
ATOM 639 C C . PHE A 1 84 ? 5.691 9.294 -4.811 1.00 90.00 84 PHE A C 1
ATOM 641 O O . PHE A 1 84 ? 6.374 9.771 -5.714 1.00 90.00 84 PHE A O 1
ATOM 648 N N . GLY A 1 85 ? 4.955 8.196 -4.995 1.00 89.00 85 GLY A N 1
ATOM 649 C CA . GLY A 1 85 ? 4.879 7.493 -6.275 1.00 89.00 85 GLY A CA 1
ATOM 650 C C . GLY A 1 85 ? 4.292 8.371 -7.381 1.00 89.00 85 GLY A C 1
ATOM 651 O O . GLY A 1 85 ? 4.889 8.503 -8.446 1.00 89.00 85 GLY A O 1
ATOM 652 N N . LEU A 1 86 ? 3.177 9.057 -7.107 1.00 90.38 86 LEU A N 1
ATOM 653 C CA . LEU A 1 86 ? 2.514 9.956 -8.060 1.00 90.38 86 LEU A CA 1
ATOM 654 C C . LEU A 1 86 ? 3.322 11.217 -8.394 1.00 90.38 86 LEU A C 1
ATOM 656 O O . LEU A 1 86 ? 3.152 11.765 -9.485 1.00 90.38 86 LEU A O 1
ATOM 660 N N . SER A 1 87 ? 4.176 11.691 -7.482 1.00 89.38 87 SER A N 1
ATOM 661 C CA . SER A 1 87 ? 5.045 12.849 -7.726 1.00 89.38 87 SER A CA 1
ATOM 662 C C . SER A 1 87 ? 6.325 12.495 -8.487 1.00 89.38 87 SER A C 1
ATOM 664 O O . SER A 1 87 ? 6.987 13.383 -9.026 1.00 89.38 87 SER A O 1
ATOM 666 N N . SER A 1 88 ? 6.671 11.210 -8.575 1.00 87.19 88 SER A N 1
ATOM 667 C CA . SER A 1 88 ? 7.869 10.739 -9.260 1.00 87.19 88 SER A CA 1
ATOM 668 C C . SER A 1 88 ? 7.658 10.616 -10.770 1.00 87.19 88 SER A C 1
ATOM 670 O O . SER A 1 88 ? 6.830 9.842 -11.245 1.00 87.19 88 SER A O 1
ATOM 672 N N . ALA A 1 89 ? 8.495 11.302 -11.554 1.00 86.44 89 ALA A N 1
ATOM 673 C CA . ALA A 1 89 ? 8.509 11.179 -13.015 1.00 86.44 89 ALA A CA 1
ATOM 674 C C . ALA A 1 89 ? 8.939 9.783 -13.511 1.00 86.44 89 ALA A C 1
ATOM 676 O O . ALA A 1 89 ? 8.707 9.444 -14.667 1.00 86.44 89 ALA A O 1
ATOM 677 N N . ARG A 1 90 ? 9.559 8.971 -12.643 1.00 83.69 90 ARG A N 1
ATOM 678 C CA . ARG A 1 90 ? 9.996 7.604 -12.970 1.00 83.69 90 ARG A CA 1
ATOM 679 C C . ARG A 1 90 ? 8.859 6.581 -12.902 1.00 83.69 90 ARG A C 1
ATOM 681 O O . ARG A 1 90 ? 8.999 5.491 -13.439 1.00 83.69 90 ARG A O 1
ATOM 688 N N . VAL A 1 91 ? 7.749 6.910 -12.238 1.00 83.88 91 VAL A N 1
ATOM 689 C CA . VAL A 1 91 ? 6.593 6.016 -12.095 1.00 83.88 91 VAL A CA 1
ATOM 690 C C . VAL A 1 91 ? 5.673 6.203 -13.302 1.00 83.88 91 VAL A C 1
ATOM 692 O O . VAL A 1 91 ? 4.912 7.170 -13.393 1.00 83.88 91 VAL A O 1
ATOM 695 N N . VAL A 1 92 ? 5.770 5.278 -14.258 1.00 84.94 92 VAL A N 1
ATOM 696 C CA . VAL A 1 92 ? 5.081 5.330 -15.559 1.00 84.94 92 VAL A CA 1
ATOM 697 C C . VAL A 1 92 ? 4.428 3.989 -15.916 1.00 84.94 92 VAL A C 1
ATOM 699 O O . VAL A 1 92 ? 4.728 2.960 -15.310 1.00 84.94 92 VAL A O 1
ATOM 702 N N . GLY A 1 93 ? 3.518 4.000 -16.897 1.00 89.31 93 GLY A N 1
ATOM 703 C CA . GLY A 1 93 ? 2.811 2.801 -17.368 1.00 89.31 93 GLY A CA 1
ATOM 704 C C . GLY A 1 93 ? 2.083 2.068 -16.239 1.00 89.31 93 GLY A C 1
ATOM 705 O O . GLY A 1 93 ? 1.459 2.707 -15.389 1.00 89.31 93 GLY A O 1
ATOM 706 N N . ALA A 1 94 ? 2.239 0.742 -16.178 1.00 86.25 94 ALA A N 1
ATOM 707 C CA . ALA A 1 94 ? 1.631 -0.114 -15.156 1.00 86.25 94 ALA A CA 1
ATOM 708 C C . ALA A 1 94 ? 1.929 0.344 -13.711 1.00 86.25 94 ALA A C 1
ATOM 710 O O . ALA A 1 94 ? 1.051 0.293 -12.846 1.00 86.25 94 ALA A O 1
ATOM 711 N N . ALA A 1 95 ? 3.134 0.870 -13.450 1.00 86.81 95 ALA A N 1
ATOM 712 C CA . ALA A 1 95 ? 3.508 1.393 -12.133 1.00 86.81 95 ALA A CA 1
ATOM 713 C C . ALA A 1 95 ? 2.708 2.646 -11.749 1.00 86.81 95 ALA A C 1
ATOM 715 O O . ALA A 1 95 ? 2.489 2.917 -10.572 1.00 86.81 95 ALA A O 1
ATOM 716 N N . ARG A 1 96 ? 2.230 3.419 -12.728 1.00 88.38 96 ARG A N 1
ATOM 717 C CA . ARG A 1 96 ? 1.333 4.554 -12.486 1.00 88.38 96 ARG A CA 1
ATOM 718 C C . ARG A 1 96 ? -0.128 4.120 -12.442 1.00 88.38 96 ARG A C 1
ATOM 720 O O . ARG A 1 96 ? -0.877 4.613 -11.607 1.00 88.38 96 ARG A O 1
ATOM 727 N N . GLU A 1 97 ? -0.523 3.171 -13.283 1.00 91.31 97 GLU A N 1
ATOM 728 C CA . GLU A 1 97 ? -1.886 2.629 -13.320 1.00 91.31 97 GLU A CA 1
ATOM 729 C C . GLU A 1 97 ? -2.288 1.974 -11.996 1.00 91.31 97 GLU A C 1
ATOM 731 O O . GLU A 1 97 ? -3.416 2.164 -11.546 1.00 91.31 97 GLU A O 1
ATOM 736 N N . ILE A 1 98 ? -1.363 1.300 -11.300 1.00 90.56 98 ILE A N 1
ATOM 737 C CA . ILE A 1 98 ? -1.651 0.716 -9.980 1.00 90.56 98 ILE A CA 1
ATOM 738 C C . ILE A 1 98 ? -2.115 1.774 -8.964 1.00 90.56 98 ILE A C 1
ATOM 740 O O . ILE A 1 98 ? -2.934 1.481 -8.093 1.00 90.56 98 ILE A O 1
ATOM 744 N N . HIS A 1 99 ? -1.688 3.035 -9.105 1.00 91.00 99 HIS A N 1
ATOM 745 C CA . HIS A 1 99 ? -2.116 4.118 -8.220 1.00 91.00 99 HIS A CA 1
ATOM 746 C C . HIS A 1 99 ? -3.601 4.468 -8.393 1.00 91.00 99 HIS A C 1
ATOM 748 O O . HIS A 1 99 ? -4.228 4.916 -7.432 1.00 91.00 99 HIS A O 1
ATOM 754 N N . LEU A 1 100 ? -4.197 4.194 -9.562 1.00 91.06 100 LEU A N 1
ATOM 755 C CA . LEU A 1 100 ? -5.645 4.321 -9.780 1.00 91.06 100 LEU A CA 1
ATOM 756 C C . LEU A 1 100 ? -6.445 3.340 -8.915 1.00 91.06 100 LEU A C 1
ATOM 758 O O . LEU A 1 100 ? -7.612 3.593 -8.632 1.00 91.06 100 LEU A O 1
ATOM 762 N N . ILE A 1 101 ? -5.819 2.247 -8.469 1.00 91.00 101 ILE A N 1
ATOM 763 C CA . ILE A 1 101 ? -6.397 1.277 -7.533 1.00 91.00 101 ILE A CA 1
ATOM 764 C C . ILE A 1 101 ? -6.040 1.660 -6.091 1.00 91.00 101 ILE A C 1
ATOM 766 O O . ILE A 1 101 ? -6.905 1.661 -5.214 1.00 91.00 101 ILE A O 1
ATOM 770 N N . LEU A 1 102 ? -4.777 2.018 -5.837 1.00 92.06 102 LEU A N 1
ATOM 771 C CA . LEU A 1 102 ? -4.292 2.336 -4.492 1.00 92.06 102 LEU A CA 1
ATOM 772 C C . LEU A 1 102 ? -5.000 3.558 -3.883 1.00 92.06 102 LEU A C 1
ATOM 774 O O . LEU A 1 102 ? -5.363 3.521 -2.709 1.00 92.06 102 LEU A O 1
ATOM 778 N N . VAL A 1 103 ? -5.243 4.618 -4.664 1.00 94.19 103 VAL A N 1
ATOM 779 C CA . VAL A 1 103 ? -5.890 5.850 -4.172 1.00 94.19 103 VAL A CA 1
ATOM 780 C C . VAL A 1 103 ? -7.314 5.587 -3.650 1.00 94.19 103 VAL A C 1
ATOM 782 O O . VAL A 1 103 ? -7.585 5.942 -2.497 1.00 94.19 103 VAL A O 1
ATOM 785 N N . PRO A 1 104 ? -8.225 4.934 -4.404 1.00 93.94 104 PRO A N 1
ATOM 786 C CA . PRO A 1 104 ? -9.535 4.551 -3.880 1.00 93.94 104 PRO A CA 1
ATOM 787 C C . PRO A 1 104 ? -9.460 3.664 -2.635 1.00 93.94 104 PRO A C 1
ATOM 789 O O . PRO A 1 104 ? -10.190 3.908 -1.675 1.00 93.94 104 PRO A O 1
ATOM 792 N N . LEU A 1 105 ? -8.569 2.665 -2.606 1.00 93.06 105 LEU A N 1
ATOM 793 C CA . LEU A 1 105 ? -8.419 1.782 -1.442 1.00 93.06 105 LEU A CA 1
ATOM 794 C C . LEU A 1 105 ? -7.981 2.555 -0.189 1.00 93.06 105 LEU A C 1
ATOM 796 O O . LEU A 1 105 ? -8.525 2.328 0.898 1.00 93.06 105 LEU A O 1
ATOM 800 N N . ALA A 1 106 ? -7.053 3.504 -0.345 1.00 93.69 106 ALA A N 1
ATOM 801 C CA . ALA A 1 106 ? -6.630 4.402 0.722 1.00 93.69 106 ALA A CA 1
ATOM 802 C C . ALA A 1 106 ? -7.803 5.249 1.232 1.00 93.69 106 ALA A C 1
ATOM 804 O O . ALA A 1 106 ? -8.054 5.294 2.437 1.00 93.69 106 ALA A O 1
ATOM 805 N N . ALA A 1 107 ? -8.545 5.884 0.319 1.00 95.31 107 ALA A N 1
ATOM 806 C CA . ALA A 1 107 ? -9.659 6.766 0.650 1.00 95.31 107 ALA A CA 1
ATOM 807 C C . ALA A 1 107 ? -10.783 6.024 1.389 1.00 95.31 107 ALA A C 1
ATOM 809 O O . ALA A 1 107 ? -11.225 6.469 2.449 1.00 95.31 107 ALA A O 1
ATOM 810 N N . ILE A 1 108 ? -11.206 4.863 0.876 1.00 95.19 108 ILE A N 1
ATOM 811 C CA . ILE A 1 108 ? -12.258 4.042 1.492 1.00 95.19 108 ILE A CA 1
ATOM 812 C C . ILE A 1 108 ? -11.804 3.552 2.870 1.00 95.19 108 ILE A C 1
ATOM 814 O O . ILE A 1 108 ? -12.543 3.676 3.848 1.00 95.19 108 ILE A O 1
ATOM 818 N N . GLY A 1 109 ? -10.575 3.043 2.979 1.00 93.56 109 GLY A N 1
ATOM 819 C CA . GLY A 1 109 ? -10.052 2.537 4.245 1.00 93.56 109 GLY A CA 1
ATOM 820 C C . GLY A 1 109 ? -9.911 3.619 5.315 1.00 93.56 109 GLY A C 1
ATOM 821 O O . GLY A 1 109 ? -10.318 3.406 6.459 1.00 93.56 109 GLY A O 1
ATOM 822 N N . LEU A 1 110 ? -9.427 4.807 4.942 1.00 94.50 110 LEU A N 1
ATOM 823 C CA . LEU A 1 110 ? -9.367 5.967 5.832 1.00 94.50 110 LEU A CA 1
ATOM 824 C C . LEU A 1 110 ? -10.757 6.434 6.263 1.00 94.50 110 LEU A C 1
ATOM 826 O O . LEU A 1 110 ? -10.958 6.700 7.448 1.00 94.50 110 LEU A O 1
ATOM 830 N N . ALA A 1 111 ? -11.724 6.489 5.345 1.00 93.44 111 ALA A N 1
ATOM 831 C CA . ALA A 1 111 ? -13.101 6.854 5.669 1.00 93.44 111 ALA A CA 1
ATO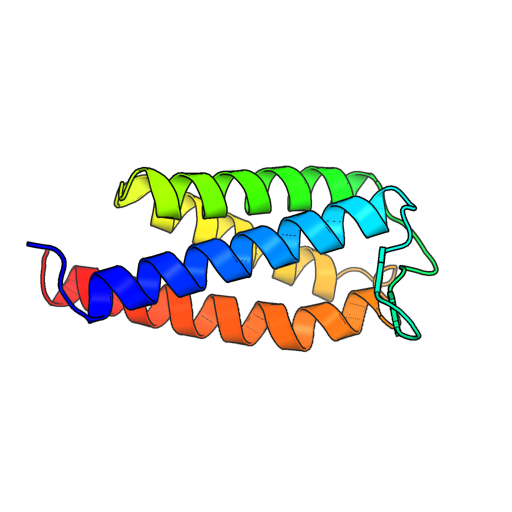M 832 C C . ALA A 1 111 ? -13.713 5.873 6.682 1.00 93.44 111 ALA A C 1
ATOM 834 O O . ALA A 1 111 ? -14.286 6.292 7.689 1.00 93.44 111 ALA A O 1
ATOM 835 N N . MET A 1 112 ? -13.523 4.565 6.478 1.00 92.69 112 MET A N 1
ATOM 836 C CA . MET A 1 112 ? -13.970 3.532 7.417 1.00 92.69 112 MET A CA 1
ATOM 837 C C . MET A 1 112 ? -13.271 3.643 8.781 1.00 92.69 112 MET A C 1
ATOM 839 O O . MET A 1 112 ? -13.917 3.504 9.824 1.00 92.69 112 MET A O 1
ATOM 843 N N . LEU A 1 113 ? -11.964 3.921 8.799 1.00 91.56 113 LEU A N 1
ATOM 844 C CA . LEU A 1 113 ? -11.187 4.070 10.030 1.00 91.56 113 LEU A CA 1
ATOM 845 C C . LEU A 1 113 ? -11.597 5.324 10.821 1.00 91.56 113 LEU A C 1
ATOM 847 O O . LEU A 1 113 ? -11.762 5.261 12.044 1.00 91.56 113 LEU A O 1
ATOM 851 N N . ALA A 1 114 ? -11.820 6.445 10.133 1.00 91.06 114 ALA A N 1
ATOM 852 C CA . ALA A 1 114 ? -12.330 7.682 10.716 1.00 91.06 114 ALA A CA 1
ATOM 853 C C . ALA A 1 114 ? -13.749 7.494 11.271 1.00 91.06 114 ALA A C 1
ATOM 855 O O . ALA A 1 114 ? -14.026 7.864 12.412 1.00 91.06 114 ALA A O 1
ATOM 856 N N . TRP A 1 115 ? -14.626 6.827 10.518 1.00 89.12 115 TRP A N 1
ATOM 857 C CA . TRP A 1 115 ? -15.979 6.494 10.963 1.00 89.12 115 TRP A CA 1
ATOM 858 C C . TRP A 1 115 ? -15.987 5.628 12.225 1.00 89.12 115 TRP A C 1
ATOM 860 O O . TRP A 1 115 ? -16.743 5.890 13.164 1.00 89.12 115 TRP A O 1
ATOM 870 N N . ARG A 1 116 ? -15.096 4.629 12.293 1.00 86.19 116 ARG A N 1
ATOM 871 C CA . ARG A 1 116 ? -14.907 3.792 13.485 1.00 86.19 116 ARG A CA 1
ATOM 872 C C . ARG A 1 116 ? -14.459 4.625 14.685 1.00 86.19 116 ARG A C 1
ATOM 874 O O . ARG A 1 116 ? -14.983 4.414 15.772 1.00 86.19 116 ARG A O 1
ATOM 881 N N . ARG A 1 117 ? -13.548 5.585 14.493 1.00 84.88 117 ARG A N 1
ATOM 882 C CA . ARG A 1 117 ? -13.106 6.518 15.545 1.00 84.88 117 ARG A CA 1
ATOM 883 C C . ARG A 1 117 ? -14.244 7.399 16.064 1.00 84.88 117 ARG A C 1
ATOM 885 O O . ARG A 1 117 ? -14.303 7.620 17.263 1.00 84.88 117 ARG A O 1
ATOM 892 N N . ILE A 1 118 ? -15.140 7.871 15.196 1.00 85.62 118 ILE A N 1
ATOM 893 C CA . ILE A 1 118 ? -16.286 8.705 15.600 1.00 85.62 118 ILE A CA 1
ATOM 894 C C . ILE A 1 118 ? -17.322 7.877 16.371 1.00 85.62 118 ILE A C 1
ATOM 896 O O . ILE A 1 118 ? -17.818 8.312 17.404 1.00 85.62 118 ILE A O 1
ATOM 900 N N . ARG A 1 119 ? -17.644 6.667 15.892 1.00 81.31 119 ARG A N 1
ATOM 901 C CA . ARG A 1 119 ? -18.653 5.801 16.528 1.00 81.31 119 ARG A CA 1
ATOM 902 C C . ARG A 1 119 ? -18.154 5.070 17.776 1.00 81.31 119 ARG A C 1
ATOM 904 O O . ARG A 1 119 ? -18.971 4.580 18.550 1.00 81.31 119 ARG A O 1
ATOM 911 N N . ARG A 1 120 ? -16.837 4.916 17.925 1.00 71.00 120 ARG A N 1
ATOM 912 C CA . ARG A 1 120 ? -16.167 4.197 19.020 1.00 71.00 120 ARG A CA 1
ATOM 913 C C . ARG A 1 120 ? -14.896 4.961 19.428 1.00 71.00 120 ARG A C 1
ATOM 915 O O . ARG A 1 120 ? -13.796 4.543 19.024 1.00 71.00 120 ARG A O 1
ATOM 922 N N . PRO A 1 121 ? -15.050 6.105 20.123 1.00 60.06 121 PRO A N 1
ATOM 923 C CA . PRO A 1 121 ? -13.929 6.946 20.536 1.00 60.06 121 PRO A CA 1
ATOM 924 C C . PRO A 1 121 ? -12.870 6.161 21.306 1.00 60.06 121 PRO A C 1
ATOM 926 O O . PRO A 1 121 ? -13.229 5.287 22.121 1.00 60.06 121 PRO A O 1
#

Solvent-accessible surface area (backbone atoms only — not comparable to full-atom values): 6368 Å² total; per-residue (Å²): 134,84,49,74,67,54,53,50,50,29,51,51,35,31,54,53,10,50,52,30,37,55,50,13,43,15,18,67,63,42,71,54,68,60,91,93,46,74,48,57,40,96,67,51,41,55,72,56,14,54,53,28,35,54,33,10,51,35,20,36,49,20,36,74,67,68,41,69,68,42,44,54,52,22,51,51,50,42,51,52,50,51,52,52,47,74,70,35,89,76,47,50,69,59,58,40,55,52,47,72,53,50,52,56,53,50,53,54,50,50,51,54,51,52,50,47,44,71,79,54,115

Nearest PDB structur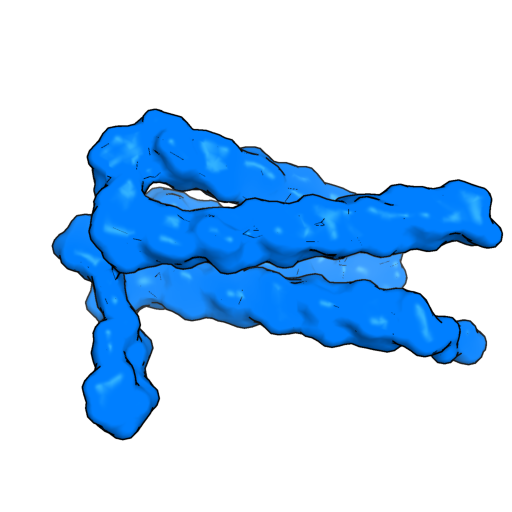es (foldseek):
  8jj5-assembly1_A  TM=7.256E-01  e=5.838E-01  Sus scrofa
  1x8z-assembly1_A-2  TM=4.733E-01  e=6.803E+00  Arabidopsis thaliana
  1x8z-assembly3_A  TM=4.733E-01  e=6.803E+00  Arabidopsis thaliana

Mean predicted aligned error: 4.11 Å

Sequence (121 aa):
MSTSSDRWLRALTATYGVVFLASSLQNFGLRLSFGALDFYFAEPIWQAGAGEAVIGVLLVAAALREGRALYWIAYVLSVLGITFGLSSARVVGAAREIHLILVPLAAIGLAMLAWRRIRRP

Foldseek 3Di:
DQDPLNLVLLVLLLVLLVLLQVLLCLLVVDWDDDPPDIDHDPQRNNVLSVLSNVLSVLSNVCSVVVDLVSLVVSLVSLVVSLVVLCVDPSQDDRSVVSSVVSVVSSVVSVVSSVVCVVVPD